Protein AF-A0A2J6IZ60-F1 (afdb_monomer)

Foldseek 3Di:
DADADPPQQDPVNVQVCCVPPVDQAGEYHEFEADPPDPPGTDPSLLQRLLDDNDPHAYEHEYKDQDPVSVVVVVVSSVVSVHPHYHYAQDDPVCVVDPDRMHVSCVVPVVSD

Radius of gyration: 14.04 Å; Cα contacts (8 Å, |Δi|>4): 198; chains: 1; bounding box: 39×25×34 Å

Mean predicted aligned error: 4.83 Å

Solvent-accessible surface area (backbone atoms only — not comparable to full-atom values): 6300 Å² total; per-residue (Å²): 100,48,76,63,34,77,97,56,32,43,74,67,50,46,49,54,44,44,77,73,68,58,42,79,28,40,32,36,36,70,38,61,43,37,80,85,48,93,65,35,57,54,72,66,48,42,58,57,33,39,56,83,59,81,91,38,49,54,30,39,26,38,34,51,67,44,66,72,40,47,55,51,43,53,53,52,29,40,75,40,62,35,84,36,79,42,74,47,55,68,46,84,68,26,76,85,46,104,51,61,16,19,34,55,42,69,80,46,63,93,78,113

Structure (mmCIF, N/CA/C/O backbone):
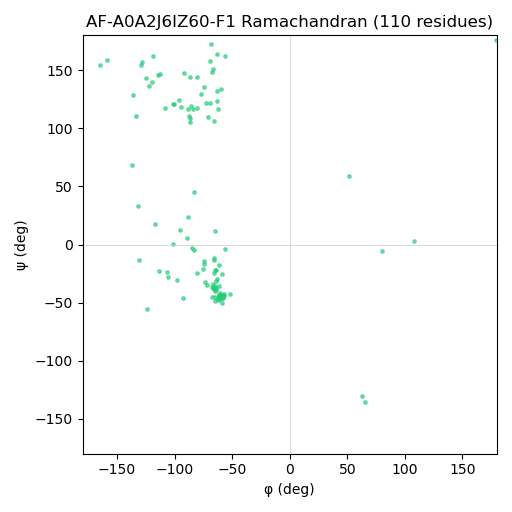data_AF-A0A2J6IZ60-F1
#
_entry.id   AF-A0A2J6IZ60-F1
#
loop_
_atom_site.group_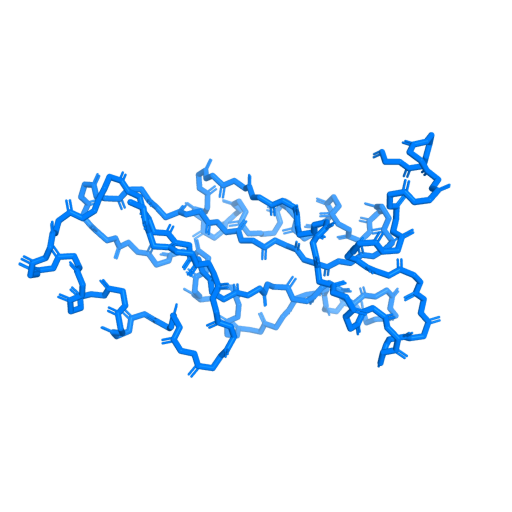PDB
_atom_site.id
_atom_site.type_symbol
_atom_site.label_atom_id
_atom_site.label_alt_id
_atom_site.label_comp_id
_atom_si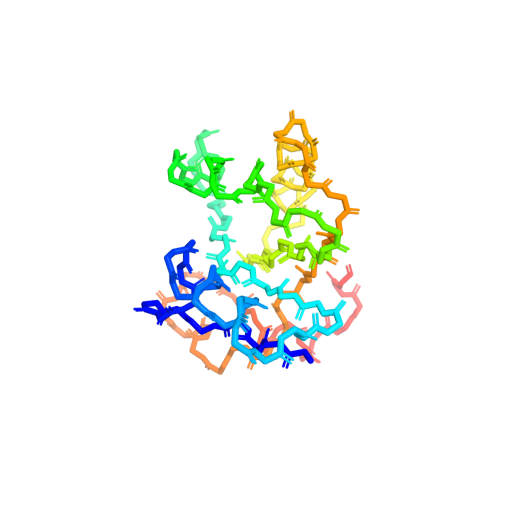te.label_asym_id
_atom_site.label_entity_id
_atom_site.label_seq_id
_atom_site.pdbx_PDB_ins_code
_atom_site.Cartn_x
_atom_site.Cartn_y
_atom_site.Cartn_z
_atom_site.occupancy
_atom_site.B_iso_or_equiv
_atom_site.auth_seq_id
_atom_site.auth_comp_id
_atom_site.auth_asym_id
_atom_site.auth_atom_id
_atom_site.pdbx_PDB_model_num
ATOM 1 N N . MET A 1 1 ? -16.382 -4.109 -1.440 1.00 83.00 1 MET A N 1
ATOM 2 C CA . MET A 1 1 ? -14.981 -3.675 -1.697 1.00 83.00 1 MET A CA 1
ATOM 3 C C . MET A 1 1 ? -14.933 -2.246 -2.248 1.00 83.00 1 MET A C 1
ATOM 5 O O . MET A 1 1 ? -15.692 -1.950 -3.162 1.00 83.00 1 MET A O 1
ATOM 9 N N . LEU A 1 2 ? -14.037 -1.386 -1.740 1.00 88.00 2 LEU A N 1
ATOM 10 C CA . LEU A 1 2 ? -13.713 -0.067 -2.324 1.00 88.00 2 LEU A CA 1
ATOM 11 C C . LEU A 1 2 ? -12.390 -0.128 -3.101 1.00 88.00 2 LEU A C 1
ATOM 13 O O . LEU A 1 2 ? -11.358 -0.434 -2.510 1.00 88.00 2 LEU A O 1
ATOM 17 N N . ALA A 1 3 ? -12.415 0.181 -4.400 1.00 90.62 3 ALA A N 1
ATOM 18 C CA . ALA A 1 3 ? -11.219 0.175 -5.244 1.00 90.62 3 ALA A CA 1
ATOM 19 C C . ALA A 1 3 ? -10.216 1.285 -4.854 1.00 90.62 3 ALA A C 1
ATOM 21 O O . ALA A 1 3 ? -10.646 2.361 -4.442 1.00 90.62 3 ALA A O 1
ATOM 22 N N . PRO A 1 4 ? -8.899 1.074 -5.031 1.00 94.00 4 PRO A N 1
ATOM 23 C CA . PRO A 1 4 ? -7.887 2.100 -4.785 1.00 94.00 4 PRO A CA 1
ATOM 24 C C . PRO A 1 4 ? -7.976 3.216 -5.832 1.00 94.00 4 PRO A C 1
ATOM 26 O O . PRO A 1 4 ? -7.831 2.964 -7.030 1.00 94.00 4 PRO A O 1
ATOM 29 N N . MET A 1 5 ? -8.182 4.459 -5.392 1.00 93.44 5 MET A N 1
ATOM 30 C CA . MET A 1 5 ? -8.262 5.634 -6.266 1.00 93.44 5 MET A CA 1
ATOM 31 C C . MET A 1 5 ? -7.418 6.774 -5.697 1.00 93.44 5 MET A C 1
ATOM 33 O O . MET A 1 5 ? -7.756 7.371 -4.674 1.00 93.44 5 MET A O 1
ATOM 37 N N . GLN A 1 6 ? -6.319 7.084 -6.385 1.00 91.44 6 GLN A N 1
ATOM 38 C CA . GLN A 1 6 ? -5.415 8.167 -6.000 1.00 91.44 6 GLN A CA 1
ATOM 39 C C . GLN A 1 6 ? -6.140 9.517 -5.965 1.00 91.44 6 GLN A C 1
ATOM 41 O O . GLN A 1 6 ? -6.863 9.861 -6.896 1.00 91.44 6 GLN A O 1
ATOM 46 N N . GL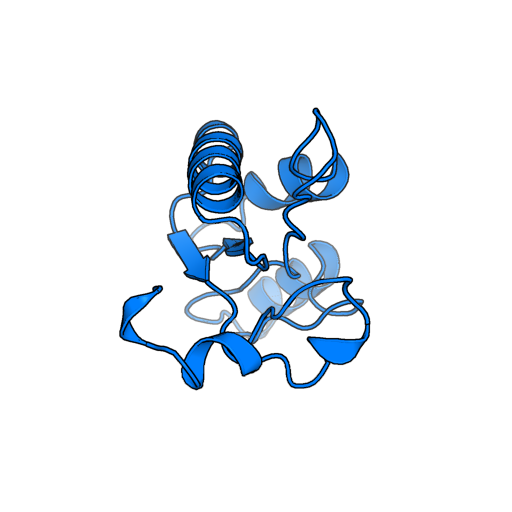Y A 1 7 ? -5.917 10.287 -4.905 1.00 91.62 7 GLY A N 1
ATOM 47 C CA . GLY A 1 7 ? -6.563 11.563 -4.618 1.00 91.62 7 GLY A CA 1
ATOM 48 C C . GLY A 1 7 ? -7.961 11.440 -4.010 1.00 91.62 7 GLY A C 1
ATOM 49 O O . GLY A 1 7 ? -8.525 12.461 -3.630 1.00 91.62 7 GLY A O 1
ATOM 50 N N . LEU A 1 8 ? -8.521 10.227 -3.900 1.00 94.12 8 LEU A N 1
ATOM 51 C CA . LEU A 1 8 ? -9.901 10.015 -3.456 1.00 94.12 8 LEU A CA 1
ATOM 52 C C . LEU A 1 8 ? -10.000 9.086 -2.244 1.00 94.12 8 LEU A C 1
ATOM 54 O O . LEU A 1 8 ? -10.555 9.480 -1.222 1.00 94.12 8 LEU A O 1
ATOM 58 N N . THR A 1 9 ? -9.451 7.868 -2.303 1.00 94.25 9 THR A N 1
ATOM 59 C CA . THR A 1 9 ? -9.616 6.854 -1.239 1.00 94.25 9 THR A CA 1
ATOM 60 C C . THR A 1 9 ? -8.634 7.017 -0.082 1.00 94.25 9 THR A C 1
ATOM 62 O O . THR A 1 9 ? -8.056 6.045 0.414 1.00 94.25 9 THR A O 1
ATOM 65 N N . ASN A 1 10 ? -8.462 8.255 0.375 1.00 94.19 10 ASN A N 1
ATOM 66 C CA . ASN A 1 10 ? -7.711 8.582 1.581 1.00 94.19 10 ASN A CA 1
ATOM 67 C C . ASN A 1 10 ? -8.438 8.080 2.847 1.00 94.19 10 ASN A C 1
ATOM 69 O O . ASN A 1 10 ? -9.579 7.612 2.799 1.00 94.19 10 ASN A O 1
ATOM 73 N N . ARG A 1 11 ? -7.781 8.186 4.007 1.00 95.19 11 ARG A N 1
ATOM 74 C CA . ARG A 1 11 ? -8.312 7.712 5.296 1.00 95.19 11 ARG A CA 1
ATOM 75 C C . ARG A 1 11 ? -9.714 8.229 5.621 1.00 95.19 11 ARG A C 1
ATOM 77 O O . ARG A 1 11 ? -10.536 7.455 6.103 1.00 95.19 11 ARG A O 1
ATOM 84 N N . ALA A 1 12 ? -9.980 9.510 5.368 1.00 94.75 12 ALA A N 1
ATOM 85 C CA . ALA A 1 12 ? -11.264 10.128 5.683 1.00 94.75 12 ALA A CA 1
ATOM 86 C C . ALA A 1 12 ? -12.386 9.557 4.805 1.00 94.75 12 ALA A C 1
ATOM 88 O O . ALA A 1 12 ? -13.425 9.157 5.324 1.00 94.75 12 ALA A O 1
ATOM 89 N N . MET A 1 13 ? -12.143 9.430 3.497 1.00 95.56 13 MET A N 1
ATOM 90 C CA . MET A 1 13 ? -13.096 8.820 2.568 1.00 95.56 13 MET A CA 1
ATOM 91 C C . MET A 1 13 ? -13.372 7.354 2.922 1.00 95.56 13 MET A C 1
ATOM 93 O O . MET A 1 13 ? -14.530 6.938 2.949 1.00 95.56 13 MET A O 1
ATOM 97 N N . ARG A 1 14 ? -12.328 6.575 3.253 1.00 96.31 14 ARG A N 1
ATOM 98 C CA . ARG A 1 14 ? -12.498 5.181 3.706 1.00 96.31 14 ARG A CA 1
ATOM 99 C C . ARG A 1 14 ? -13.376 5.110 4.948 1.00 96.31 14 ARG A C 1
ATOM 101 O O . ARG A 1 14 ? -14.306 4.314 4.960 1.00 96.31 14 ARG A O 1
ATOM 108 N N . LYS A 1 15 ? -13.132 5.975 5.939 1.00 95.62 15 LYS A N 1
ATOM 109 C CA . LYS A 1 15 ? -13.930 6.025 7.168 1.00 95.62 15 LYS A CA 1
ATOM 110 C C . LYS A 1 15 ? -15.410 6.290 6.887 1.00 95.62 15 LYS A C 1
ATOM 112 O O . LYS A 1 15 ? -16.249 5.533 7.359 1.00 95.62 15 LYS A O 1
ATOM 117 N N . VAL A 1 16 ? -15.727 7.316 6.093 1.00 95.56 16 VAL A N 1
ATOM 118 C CA . VAL A 1 16 ? -17.123 7.620 5.726 1.00 95.56 16 VAL A CA 1
ATOM 119 C C . VAL A 1 16 ? -17.778 6.413 5.057 1.00 95.56 16 VAL A C 1
ATOM 121 O O . VAL A 1 16 ? -18.894 6.039 5.408 1.00 95.56 16 VAL A O 1
ATOM 124 N N . LEU A 1 17 ? -17.069 5.763 4.130 1.00 95.06 17 LEU A N 1
ATOM 125 C CA . LEU A 1 17 ? -17.605 4.606 3.423 1.00 95.06 17 LEU A CA 1
ATOM 126 C C . LEU A 1 17 ? -17.807 3.389 4.339 1.00 95.06 17 LEU A C 1
ATOM 128 O O . LEU A 1 17 ? -18.783 2.663 4.174 1.00 95.06 17 LEU A O 1
ATOM 132 N N . ILE A 1 18 ? -16.911 3.171 5.303 1.00 96.00 18 ILE A N 1
ATOM 133 C CA . ILE A 1 18 ? -17.043 2.114 6.313 1.00 96.00 18 ILE A CA 1
ATOM 134 C C . ILE A 1 18 ? -18.275 2.349 7.179 1.00 96.00 18 ILE A C 1
ATOM 136 O O . ILE A 1 18 ? -19.076 1.432 7.347 1.00 96.00 18 ILE A O 1
ATOM 140 N N . ASP A 1 19 ? -18.459 3.578 7.656 1.00 95.69 19 ASP A N 1
ATOM 141 C CA . ASP A 1 19 ? -19.575 3.932 8.530 1.00 95.69 19 ASP A CA 1
ATOM 142 C C . ASP A 1 19 ? -20.932 3.785 7.805 1.00 95.69 19 ASP A C 1
ATOM 144 O O . ASP A 1 19 ? -21.915 3.359 8.412 1.00 95.69 19 ASP A O 1
ATOM 148 N N . TRP A 1 20 ? -20.986 4.098 6.503 1.00 96.12 20 TRP A N 1
ATOM 149 C CA . TRP A 1 20 ? -22.233 4.131 5.724 1.00 96.12 20 TRP A CA 1
ATOM 150 C C . TRP A 1 20 ? -22.564 2.823 5.005 1.00 96.12 20 TRP A C 1
ATOM 152 O O . TRP A 1 20 ? -23.712 2.386 5.012 1.00 96.12 20 TRP A O 1
ATOM 162 N N . VAL A 1 21 ? -21.578 2.226 4.336 1.00 94.81 21 VAL A N 1
ATOM 163 C CA . VAL A 1 21 ? -21.781 1.107 3.400 1.00 94.81 21 VAL A CA 1
ATOM 164 C C . VAL A 1 21 ? -21.296 -0.216 3.986 1.00 94.81 21 VAL A C 1
ATOM 166 O O . VAL A 1 21 ? -21.773 -1.265 3.567 1.00 94.81 21 VAL A O 1
ATOM 169 N N . ARG A 1 22 ? -20.371 -0.182 4.959 1.00 93.94 22 ARG A N 1
ATOM 170 C CA . ARG A 1 22 ? -19.744 -1.369 5.573 1.00 93.94 22 ARG A CA 1
ATOM 171 C C . ARG A 1 22 ? -19.177 -2.349 4.529 1.00 93.94 22 ARG A C 1
ATOM 173 O O . ARG A 1 22 ? -19.611 -3.496 4.459 1.00 93.94 22 ARG A O 1
ATOM 180 N N . PRO A 1 23 ? -18.232 -1.910 3.676 1.00 95.38 23 PRO A N 1
ATOM 181 C CA . PRO A 1 23 ? -17.650 -2.776 2.660 1.00 95.38 23 PRO A CA 1
ATOM 182 C C . PRO A 1 23 ? -16.827 -3.898 3.306 1.00 95.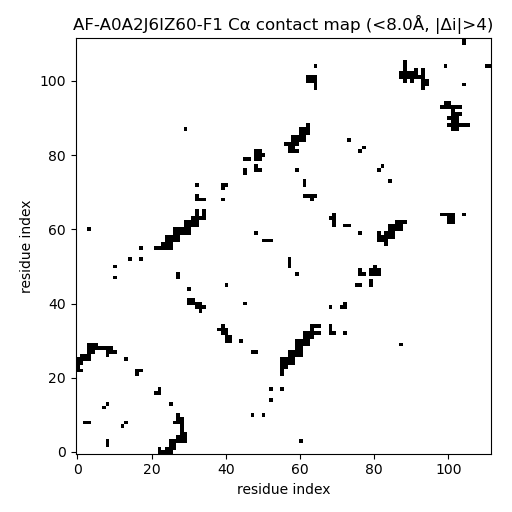38 23 PRO A C 1
ATOM 184 O O . PRO A 1 23 ? -16.176 -3.679 4.321 1.00 95.38 23 PRO A O 1
ATOM 187 N N . ASP A 1 24 ? -16.740 -5.053 2.642 1.00 95.69 24 ASP A N 1
ATOM 188 C CA . ASP A 1 24 ? -15.958 -6.205 3.135 1.00 95.69 24 ASP A CA 1
ATOM 189 C C . ASP A 1 24 ? -14.453 -5.929 3.221 1.00 95.69 24 ASP A C 1
ATOM 191 O O . ASP A 1 24 ? -13.720 -6.634 3.902 1.00 95.69 24 ASP A O 1
ATOM 195 N N . THR A 1 25 ? -13.968 -4.942 2.466 1.00 96.12 25 THR A N 1
ATOM 196 C CA . THR A 1 25 ? -12.569 -4.513 2.459 1.00 96.12 25 THR A CA 1
ATOM 197 C C . THR A 1 25 ? -12.427 -3.148 1.790 1.00 96.12 25 THR A C 1
ATOM 199 O O . THR A 1 25 ? -13.224 -2.766 0.915 1.00 96.12 25 THR A O 1
ATOM 202 N N . VAL A 1 26 ? -11.378 -2.425 2.172 1.00 96.94 26 VAL A N 1
ATOM 203 C CA . VAL A 1 26 ? -10.985 -1.138 1.598 1.00 96.94 26 VAL A CA 1
ATOM 204 C C . VAL A 1 26 ? -9.508 -1.150 1.218 1.00 96.94 26 VAL A C 1
ATOM 206 O O . VAL A 1 26 ? -8.707 -1.879 1.794 1.00 96.94 26 VAL A O 1
ATOM 209 N N . PHE A 1 27 ? -9.134 -0.312 0.256 1.00 97.25 27 PHE A N 1
ATOM 210 C CA . PHE A 1 27 ? -7.756 -0.194 -0.212 1.00 97.25 27 PHE A CA 1
ATOM 211 C C . PHE A 1 27 ? -7.185 1.179 0.124 1.00 97.25 27 PHE A C 1
ATOM 213 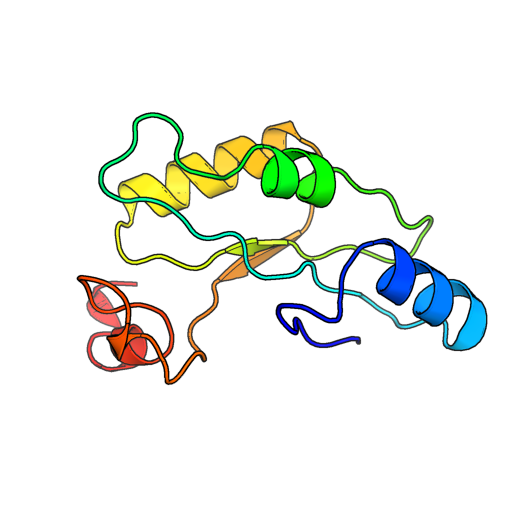O O . PHE A 1 27 ? -7.901 2.180 0.073 1.00 97.25 27 PHE A O 1
ATOM 220 N N . THR A 1 28 ? -5.887 1.247 0.416 1.00 96.69 28 THR A N 1
ATOM 221 C CA . THR A 1 28 ? -5.171 2.526 0.409 1.00 96.69 28 THR A CA 1
ATOM 222 C C . THR A 1 28 ? -5.161 3.127 -0.997 1.00 96.69 28 THR A C 1
ATOM 224 O O . THR A 1 28 ? -5.346 2.442 -2.001 1.00 96.69 28 THR A O 1
ATOM 227 N N . GLU A 1 29 ? -4.847 4.415 -1.085 1.00 95.06 29 GLU A N 1
ATOM 228 C CA . GLU A 1 29 ? -4.202 4.947 -2.289 1.00 95.06 29 GLU A CA 1
ATOM 229 C C . GLU A 1 29 ? -2.901 4.177 -2.597 1.00 95.06 29 GLU A C 1
ATOM 231 O O . GLU A 1 29 ? -2.374 3.464 -1.733 1.00 95.06 29 GLU A O 1
ATOM 236 N N . PHE A 1 30 ? -2.370 4.273 -3.820 1.00 92.62 30 PHE A N 1
ATOM 237 C CA . PHE A 1 30 ? -1.183 3.485 -4.149 1.00 92.62 30 PHE A CA 1
ATOM 238 C C . PHE A 1 30 ? 0.076 4.066 -3.491 1.00 92.62 30 PHE A C 1
ATOM 240 O O . PHE A 1 30 ? 0.362 5.260 -3.548 1.00 92.62 30 PHE A O 1
ATOM 247 N N . VAL A 1 31 ? 0.881 3.182 -2.915 1.00 93.88 31 VAL A N 1
ATOM 248 C CA . VAL A 1 31 ? 2.192 3.480 -2.352 1.00 93.88 31 VAL A CA 1
ATOM 249 C C . VAL A 1 31 ? 3.223 3.372 -3.463 1.00 93.88 31 VAL A C 1
ATOM 251 O O . VAL A 1 31 ? 3.516 2.283 -3.971 1.00 93.88 31 VAL A O 1
ATOM 254 N N . ARG A 1 32 ? 3.782 4.514 -3.865 1.00 91.88 32 ARG A N 1
ATOM 255 C CA . ARG A 1 32 ? 4.777 4.562 -4.938 1.00 91.88 32 ARG A CA 1
ATOM 256 C C . ARG A 1 32 ? 6.151 4.174 -4.407 1.00 91.88 32 ARG A C 1
ATOM 258 O O . ARG A 1 32 ? 6.736 4.883 -3.593 1.00 91.88 32 ARG A O 1
ATOM 265 N N . VAL A 1 33 ? 6.697 3.084 -4.934 1.00 92.12 33 VAL A N 1
ATOM 266 C CA . VAL A 1 33 ? 8.020 2.588 -4.556 1.00 92.12 33 VAL A CA 1
ATOM 267 C C . VAL A 1 33 ? 9.095 3.237 -5.421 1.00 92.12 33 VAL A C 1
ATOM 269 O O . VAL A 1 33 ? 9.146 3.052 -6.637 1.00 92.12 33 VAL A O 1
ATOM 272 N N . SER A 1 34 ? 9.976 4.006 -4.784 1.00 86.94 34 SER A N 1
ATOM 273 C CA . SER A 1 34 ? 11.111 4.646 -5.447 1.00 86.94 34 SER A CA 1
ATOM 274 C C . SER A 1 34 ? 12.248 3.653 -5.713 1.00 86.94 34 SER A C 1
ATOM 276 O O . SER A 1 34 ? 12.729 2.983 -4.793 1.00 86.94 34 SER A O 1
ATOM 278 N N . SER A 1 35 ? 12.742 3.615 -6.953 1.00 80.88 35 SER A N 1
ATOM 279 C CA . SER A 1 35 ? 13.924 2.833 -7.349 1.00 80.88 35 SER A CA 1
ATOM 280 C C . SER A 1 35 ? 15.252 3.526 -7.005 1.00 80.88 35 SER A C 1
ATOM 282 O O . SER A 1 35 ? 16.248 2.848 -6.759 1.00 80.88 35 SER A O 1
ATOM 284 N N . VAL A 1 36 ? 15.262 4.857 -6.875 1.00 79.38 36 VAL A N 1
ATOM 285 C CA . VAL A 1 36 ? 16.487 5.663 -6.690 1.00 79.38 36 VAL A CA 1
ATOM 286 C C . VAL A 1 36 ? 16.688 6.193 -5.268 1.00 79.38 36 VAL A C 1
ATOM 288 O O . VAL A 1 36 ? 17.816 6.403 -4.832 1.00 79.38 36 VAL A O 1
ATOM 291 N N . SER A 1 37 ? 15.609 6.409 -4.513 1.00 80.62 37 SER A N 1
ATOM 292 C CA . SER A 1 37 ? 15.687 7.002 -3.176 1.00 80.62 37 SER A CA 1
ATOM 293 C C . SER A 1 37 ? 16.074 5.975 -2.109 1.00 80.62 37 SER A C 1
ATOM 295 O O . SER A 1 37 ? 15.606 4.834 -2.121 1.00 80.62 37 SER A O 1
ATOM 297 N N . ARG A 1 38 ? 16.857 6.409 -1.107 1.00 76.69 38 ARG A N 1
ATOM 298 C CA . ARG A 1 38 ? 17.073 5.637 0.134 1.00 76.69 38 ARG A CA 1
ATOM 299 C C . ARG A 1 38 ? 15.769 5.422 0.907 1.00 76.69 38 ARG A C 1
ATOM 301 O O . ARG A 1 38 ? 15.577 4.359 1.486 1.00 76.69 38 ARG A O 1
ATOM 308 N N . LYS A 1 39 ? 14.868 6.410 0.891 1.00 83.44 39 LYS A N 1
ATOM 309 C CA . LYS A 1 39 ? 13.500 6.291 1.419 1.00 83.44 39 LYS A CA 1
ATOM 310 C C . LYS A 1 39 ? 12.610 5.735 0.311 1.00 83.44 39 LYS A C 1
ATOM 312 O O . LYS A 1 39 ? 12.323 6.457 -0.644 1.00 83.44 39 LYS A O 1
ATOM 317 N N . ARG A 1 40 ? 12.233 4.458 0.411 1.00 87.00 40 ARG A N 1
ATOM 318 C CA . ARG A 1 40 ? 11.528 3.745 -0.666 1.00 87.00 40 ARG A CA 1
ATOM 319 C C . ARG A 1 40 ? 10.075 4.173 -0.812 1.00 87.00 40 ARG A C 1
ATOM 321 O O . ARG A 1 40 ? 9.598 4.208 -1.941 1.00 87.00 40 ARG A O 1
ATOM 328 N N . ILE A 1 41 ? 9.427 4.541 0.289 1.00 92.88 41 ILE A N 1
ATOM 329 C CA . ILE A 1 41 ? 8.033 4.996 0.333 1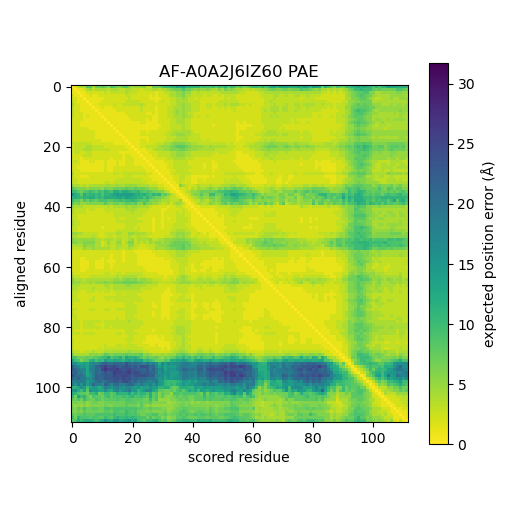.00 92.88 41 ILE A CA 1
ATOM 330 C C . ILE A 1 41 ? 7.916 6.332 1.077 1.00 92.88 41 ILE A C 1
ATOM 332 O O . ILE A 1 41 ? 8.787 6.698 1.883 1.00 92.88 41 ILE A O 1
ATOM 336 N N . ALA A 1 42 ? 6.854 7.091 0.801 1.00 93.31 42 ALA A N 1
ATOM 337 C CA . ALA A 1 42 ? 6.637 8.374 1.456 1.00 93.31 42 ALA A CA 1
ATOM 338 C C . ALA A 1 42 ? 6.296 8.195 2.947 1.00 93.31 42 ALA A C 1
ATOM 340 O O . ALA A 1 42 ? 5.845 7.144 3.401 1.00 93.31 42 ALA A O 1
ATOM 341 N N . ARG A 1 43 ? 6.513 9.245 3.750 1.00 93.88 43 ARG A N 1
ATOM 342 C CA . ARG A 1 43 ? 6.115 9.229 5.170 1.00 93.88 43 ARG A CA 1
ATOM 343 C C . ARG A 1 43 ? 4.594 9.116 5.323 1.00 93.88 43 ARG A C 1
ATOM 345 O O . ARG A 1 43 ? 4.147 8.413 6.220 1.00 93.88 43 ARG A O 1
ATOM 352 N N . SER A 1 44 ? 3.830 9.789 4.464 1.00 94.00 44 SER A N 1
ATOM 353 C CA . SER A 1 44 ? 2.367 9.682 4.415 1.00 94.00 44 SER A CA 1
ATOM 354 C C . SER A 1 44 ? 1.926 8.241 4.179 1.00 94.00 44 SER A C 1
ATOM 356 O O . SER A 1 44 ? 1.093 7.737 4.918 1.00 94.00 44 SER A O 1
ATOM 358 N N . ASP A 1 45 ? 2.559 7.554 3.228 1.00 95.31 45 ASP A N 1
ATOM 359 C CA . ASP A 1 45 ? 2.225 6.173 2.871 1.00 95.31 45 ASP A CA 1
ATOM 360 C C . ASP A 1 45 ? 2.487 5.208 4.029 1.00 95.31 45 ASP A C 1
ATOM 362 O O . ASP A 1 45 ? 1.696 4.303 4.271 1.00 95.31 45 AS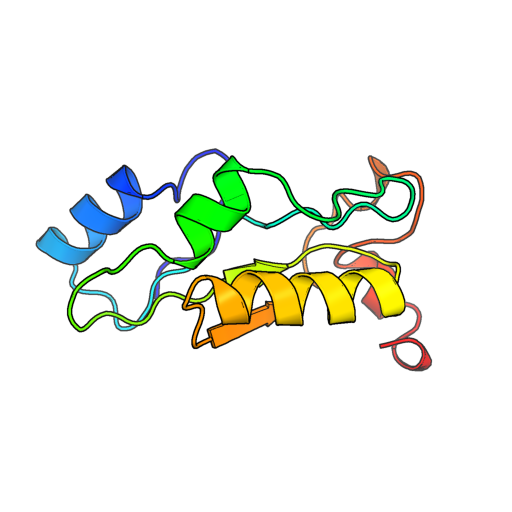P A O 1
ATOM 366 N N . ARG A 1 46 ? 3.562 5.431 4.800 1.00 94.50 46 ARG A N 1
ATOM 367 C CA . ARG A 1 46 ? 3.813 4.681 6.042 1.00 94.50 46 ARG A CA 1
ATOM 368 C C . ARG A 1 46 ? 2.701 4.867 7.066 1.00 94.50 46 ARG A C 1
ATOM 370 O O . ARG A 1 46 ? 2.256 3.895 7.662 1.00 94.50 46 ARG A O 1
ATOM 377 N N . ILE A 1 47 ? 2.270 6.110 7.265 1.00 94.62 47 ILE A N 1
ATOM 378 C CA . ILE A 1 47 ? 1.201 6.446 8.211 1.00 94.62 47 ILE A CA 1
ATOM 379 C C . ILE A 1 47 ? -0.133 5.840 7.752 1.00 94.62 47 ILE A C 1
ATOM 381 O O . ILE A 1 47 ? -0.912 5.377 8.582 1.00 94.62 47 ILE A O 1
ATOM 385 N N . GLU A 1 48 ? -0.404 5.829 6.445 1.00 95.50 48 GLU A N 1
ATOM 386 C CA . GLU A 1 48 ? -1.605 5.224 5.862 1.00 95.50 48 GLU A CA 1
ATOM 387 C C . GLU A 1 48 ? -1.593 3.694 5.904 1.00 95.50 48 GLU A C 1
ATOM 389 O O . GLU A 1 48 ? -2.644 3.098 6.119 1.00 95.50 48 GLU A O 1
ATOM 394 N N . ALA A 1 49 ? -0.428 3.062 5.746 1.00 95.00 49 ALA A N 1
ATOM 395 C CA . ALA A 1 49 ? -0.286 1.608 5.784 1.00 95.00 49 ALA A CA 1
ATOM 396 C C . ALA A 1 49 ? -0.651 0.991 7.143 1.00 95.00 49 ALA A C 1
ATOM 398 O O . ALA A 1 49 ? -1.109 -0.147 7.186 1.00 95.00 49 ALA A O 1
ATOM 399 N N . GLY A 1 50 ? -0.454 1.742 8.230 1.00 92.31 50 GLY A N 1
ATOM 400 C CA . GLY A 1 50 ? -0.841 1.355 9.588 1.00 92.31 50 GLY A CA 1
ATOM 401 C C . GLY A 1 50 ? -2.200 1.891 10.035 1.00 92.31 50 GLY A C 1
ATOM 402 O O . GLY A 1 50 ? -2.482 1.908 11.228 1.00 92.31 50 GLY A O 1
ATOM 403 N N . ALA A 1 51 ? -3.020 2.423 9.124 1.00 93.44 51 ALA A N 1
ATOM 404 C CA . ALA A 1 51 ? -4.323 2.957 9.496 1.00 93.44 51 ALA A CA 1
ATOM 405 C C . ALA A 1 51 ? -5.303 1.823 9.827 1.00 93.44 51 ALA A C 1
ATOM 407 O O . ALA A 1 51 ? -5.613 0.998 8.971 1.00 93.44 51 ALA A O 1
ATOM 408 N N . GLU A 1 52 ? -5.844 1.838 11.039 1.00 88.81 52 GLU A N 1
ATOM 409 C CA . GLU A 1 52 ? -6.873 0.895 11.475 1.00 88.81 52 GLU A CA 1
ATOM 410 C C . GLU A 1 52 ? -8.276 1.393 11.105 1.00 88.81 52 GLU A C 1
ATOM 412 O O . GLU A 1 52 ? -8.563 2.593 11.140 1.00 88.81 52 GLU A O 1
ATOM 417 N N . HIS A 1 53 ? -9.150 0.453 10.743 1.00 89.56 53 HIS A N 1
ATOM 418 C CA . HIS A 1 53 ? -10.512 0.699 10.253 1.00 89.56 53 HIS A CA 1
ATOM 419 C C . HIS A 1 53 ? -11.537 -0.197 10.970 1.00 89.56 53 HIS A C 1
ATOM 421 O O . HIS A 1 53 ? -12.534 -0.618 10.385 1.00 89.56 53 HIS A O 1
ATOM 427 N N . GLY A 1 54 ? -11.279 -0.497 12.249 1.00 89.31 54 GLY A N 1
ATOM 428 C CA . GLY A 1 54 ? -12.046 -1.481 13.015 1.00 89.31 54 GLY A CA 1
ATOM 429 C C . GLY A 1 54 ? -11.913 -2.870 12.394 1.00 89.31 54 GLY A C 1
ATOM 430 O O . GLY A 1 54 ? -10.808 -3.292 12.060 1.00 89.31 54 GLY A O 1
ATOM 431 N N . ASP A 1 55 ? -13.046 -3.538 12.186 1.00 93.19 55 ASP A N 1
ATOM 432 C CA . ASP A 1 55 ? -13.086 -4.907 11.658 1.00 93.19 55 ASP A CA 1
ATOM 433 C C . ASP A 1 55 ? -12.990 -4.979 10.124 1.00 93.19 55 ASP A C 1
ATOM 435 O O . ASP A 1 55 ? -12.930 -6.073 9.565 1.00 93.19 55 ASP A O 1
ATOM 439 N N . VAL A 1 56 ? -12.983 -3.838 9.420 1.00 95.94 56 VAL A N 1
ATOM 440 C CA . VAL A 1 56 ? -12.878 -3.811 7.953 1.00 95.94 56 VAL A CA 1
ATOM 441 C C . VAL A 1 56 ? -11.403 -3.893 7.533 1.00 95.94 56 VAL A C 1
ATOM 443 O O . VAL A 1 56 ? -10.647 -2.948 7.785 1.00 95.94 56 VAL A O 1
ATOM 446 N N . PRO A 1 57 ? -10.971 -4.958 6.830 1.00 95.81 57 PRO A N 1
ATOM 447 C CA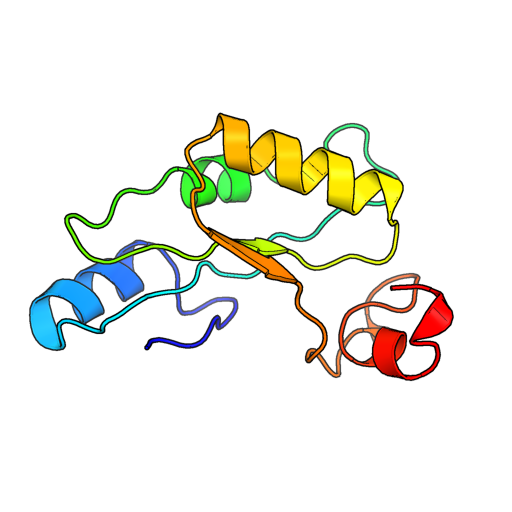 . PRO A 1 57 ? -9.583 -5.116 6.414 1.00 95.81 57 PRO A CA 1
ATOM 448 C C . PRO A 1 57 ? -9.125 -4.019 5.448 1.00 95.81 57 PRO A C 1
ATOM 450 O O . PRO A 1 57 ? -9.779 -3.749 4.430 1.00 95.81 57 PRO A O 1
ATOM 453 N N . LEU A 1 58 ? -7.952 -3.446 5.734 1.00 96.94 58 LEU A N 1
ATOM 454 C CA . LEU A 1 58 ? -7.252 -2.506 4.861 1.00 96.94 58 LEU A CA 1
ATOM 455 C C . LEU A 1 58 ? -6.192 -3.228 4.020 1.00 96.94 58 LEU A C 1
ATOM 457 O O . LEU A 1 58 ? -5.270 -3.852 4.548 1.00 96.94 58 LEU A O 1
ATOM 461 N N . VAL A 1 59 ? -6.287 -3.076 2.701 1.00 97.69 59 VAL A N 1
ATOM 462 C CA . VAL A 1 59 ? -5.304 -3.582 1.740 1.00 97.69 59 VAL A CA 1
ATOM 463 C C . VAL A 1 59 ? -4.386 -2.451 1.295 1.00 97.69 59 VAL A C 1
ATOM 465 O O . VAL A 1 59 ? -4.832 -1.459 0.715 1.00 97.69 59 VAL A O 1
ATOM 468 N N . VAL A 1 60 ? -3.083 -2.606 1.530 1.00 97.62 60 VAL A N 1
ATOM 469 C CA . VAL A 1 60 ? -2.078 -1.646 1.065 1.00 97.62 60 VAL A CA 1
ATOM 470 C C . VAL A 1 60 ? -1.680 -1.985 -0.363 1.00 97.62 60 VAL A C 1
ATOM 472 O O . VAL A 1 60 ? -1.156 -3.068 -0.632 1.00 97.62 60 VAL A O 1
ATOM 475 N N . GLN A 1 61 ? -1.907 -1.056 -1.290 1.00 96.81 61 GLN A N 1
ATOM 476 C CA . GLN A 1 61 ? -1.539 -1.245 -2.690 1.00 96.81 61 GLN A CA 1
ATOM 477 C C . GLN A 1 61 ? -0.159 -0.642 -2.986 1.00 96.81 61 GLN A C 1
ATOM 479 O O . GLN A 1 61 ? 0.015 0.567 -2.897 1.00 96.81 61 GLN A O 1
ATOM 484 N N . LEU A 1 62 ? 0.815 -1.455 -3.399 1.00 95.06 62 LEU A N 1
ATOM 485 C CA . LEU A 1 62 ? 2.133 -1.000 -3.857 1.00 95.06 62 LEU A CA 1
ATOM 486 C C . LEU A 1 62 ? 2.148 -0.795 -5.378 1.00 95.06 62 LEU A C 1
ATOM 488 O O . LEU A 1 62 ? 1.520 -1.549 -6.118 1.00 95.06 62 LEU A O 1
ATOM 492 N N . VAL A 1 63 ? 2.926 0.175 -5.862 1.00 91.62 63 VAL A N 1
ATOM 493 C CA . VAL A 1 63 ? 3.229 0.339 -7.292 1.00 91.62 63 VAL A CA 1
ATOM 494 C C . VAL A 1 63 ? 4.713 0.640 -7.498 1.00 91.62 63 VAL A C 1
ATOM 496 O O . VAL A 1 63 ? 5.279 1.540 -6.877 1.00 91.62 63 VAL A O 1
ATOM 499 N N . GLY A 1 64 ? 5.362 -0.112 -8.383 1.00 88.31 64 GLY A N 1
ATOM 500 C CA . GLY A 1 64 ? 6.793 -0.002 -8.661 1.00 88.31 64 GLY A CA 1
ATOM 501 C C . GLY A 1 64 ? 7.237 -1.015 -9.713 1.00 88.31 64 GLY A C 1
ATOM 502 O O . GLY A 1 64 ? 6.422 -1.802 -10.176 1.00 88.31 64 GLY A O 1
ATOM 503 N N . HIS A 1 65 ? 8.510 -0.959 -10.103 1.00 83.69 65 HIS A N 1
ATOM 504 C CA . HIS A 1 65 ? 9.110 -1.853 -11.111 1.00 83.69 65 HIS A CA 1
ATOM 505 C C . HIS A 1 65 ? 10.436 -2.485 -10.665 1.00 83.69 65 HIS A C 1
ATOM 507 O O . HIS A 1 65 ? 10.923 -3.413 -11.298 1.00 83.69 65 HIS A O 1
ATOM 513 N N . ASP A 1 66 ? 11.040 -1.977 -9.589 1.00 85.88 66 ASP A N 1
ATOM 514 C CA . ASP A 1 66 ? 12.230 -2.562 -8.970 1.00 85.88 66 ASP A CA 1
ATOM 515 C C . ASP A 1 66 ? 11.786 -3.624 -7.957 1.00 85.88 66 ASP A C 1
ATOM 517 O O . ASP A 1 66 ? 11.256 -3.277 -6.899 1.00 85.88 66 ASP A O 1
ATOM 521 N N . ALA A 1 67 ? 12.008 -4.905 -8.266 1.00 88.12 67 ALA A N 1
ATOM 522 C CA . ALA A 1 67 ? 11.633 -6.025 -7.399 1.00 88.12 67 ALA A CA 1
ATOM 523 C C . ALA A 1 67 ? 12.260 -5.912 -5.999 1.00 88.12 67 ALA A C 1
ATOM 525 O O . ALA A 1 67 ? 11.581 -6.095 -4.986 1.00 88.12 67 ALA A O 1
ATOM 526 N N . ALA A 1 68 ? 13.537 -5.526 -5.911 1.00 89.94 68 ALA A N 1
ATOM 527 C CA . ALA A 1 68 ? 14.210 -5.373 -4.624 1.00 89.94 68 ALA A CA 1
ATOM 528 C C . ALA A 1 68 ? 13.608 -4.207 -3.821 1.00 89.94 68 ALA A C 1
ATOM 530 O O . ALA A 1 68 ? 13.467 -4.276 -2.597 1.00 89.94 68 ALA A O 1
ATOM 531 N N . GLY A 1 69 ? 13.235 -3.128 -4.510 1.00 91.50 69 GLY A N 1
ATOM 532 C CA . GLY A 1 69 ? 12.498 -1.996 -3.959 1.00 91.50 69 GLY A CA 1
ATOM 533 C C . GLY A 1 69 ? 11.128 -2.401 -3.432 1.00 91.50 69 GLY A C 1
ATOM 534 O O . GLY A 1 69 ? 10.805 -2.061 -2.295 1.00 91.50 69 GLY A O 1
ATOM 535 N N . LEU A 1 70 ? 10.358 -3.156 -4.218 1.00 92.94 70 LEU A N 1
ATOM 536 C CA . LEU A 1 70 ? 9.029 -3.652 -3.856 1.00 92.94 70 LEU A CA 1
ATOM 537 C C . LEU A 1 70 ? 9.087 -4.565 -2.628 1.00 92.94 70 LEU A C 1
ATOM 539 O O . LEU A 1 70 ? 8.323 -4.356 -1.691 1.00 92.94 70 LEU A O 1
ATOM 543 N N . ILE A 1 71 ? 10.040 -5.501 -2.569 1.00 94.25 71 ILE A N 1
ATOM 544 C CA . ILE A 1 71 ? 10.241 -6.382 -1.404 1.00 94.25 71 ILE A CA 1
ATOM 545 C C . ILE A 1 71 ? 10.557 -5.567 -0.145 1.00 94.25 71 ILE A C 1
ATOM 547 O O . ILE A 1 71 ? 10.018 -5.836 0.930 1.00 94.25 71 ILE A O 1
ATOM 551 N N . ARG A 1 72 ? 11.427 -4.554 -0.253 1.00 94.38 72 ARG A N 1
ATOM 552 C CA . ARG A 1 72 ? 11.743 -3.670 0.879 1.00 94.38 72 ARG A CA 1
ATOM 553 C C . ARG A 1 72 ? 10.528 -2.857 1.315 1.00 94.38 72 ARG A C 1
ATOM 555 O O . ARG A 1 72 ? 10.253 -2.810 2.508 1.00 94.38 72 ARG A O 1
ATOM 562 N N . ALA A 1 73 ? 9.791 -2.277 0.370 1.00 95.69 73 ALA A N 1
ATOM 563 C CA . ALA A 1 73 ? 8.575 -1.523 0.655 1.00 95.69 73 ALA A CA 1
ATOM 564 C C . ALA A 1 73 ? 7.509 -2.401 1.324 1.00 95.69 73 ALA A C 1
ATOM 566 O O . ALA A 1 73 ? 6.944 -1.989 2.330 1.00 95.69 73 ALA A O 1
ATOM 567 N N . ALA A 1 74 ? 7.300 -3.631 0.840 1.00 96.62 74 ALA A N 1
ATOM 568 C CA . ALA A 1 74 ? 6.397 -4.613 1.440 1.00 96.62 74 ALA A CA 1
ATOM 569 C C . ALA A 1 74 ? 6.769 -4.921 2.900 1.00 96.62 74 ALA A C 1
ATOM 571 O O . ALA A 1 74 ? 5.906 -4.951 3.777 1.00 96.62 74 ALA A O 1
ATOM 572 N N . ARG A 1 75 ? 8.066 -5.096 3.188 1.00 96.19 75 ARG A N 1
ATOM 573 C CA . ARG A 1 75 ? 8.558 -5.278 4.564 1.00 96.19 75 ARG A CA 1
ATOM 574 C C . ARG A 1 75 ? 8.337 -4.033 5.423 1.00 96.19 75 ARG A C 1
ATOM 576 O O . ARG A 1 75 ? 7.964 -4.175 6.582 1.00 96.19 75 ARG A O 1
ATOM 583 N N . GLU A 1 76 ? 8.554 -2.845 4.864 1.00 95.88 76 GLU A N 1
ATOM 584 C CA . GLU A 1 76 ? 8.381 -1.566 5.559 1.00 95.88 76 GLU A CA 1
ATOM 585 C C . GLU A 1 76 ? 6.913 -1.324 5.933 1.00 95.88 76 GLU A C 1
ATOM 587 O O . GLU A 1 76 ? 6.627 -1.053 7.095 1.00 95.88 76 GLU A O 1
ATOM 592 N N . VAL A 1 77 ? 5.967 -1.502 5.003 1.00 97.00 77 VAL A N 1
ATOM 593 C CA . VAL A 1 77 ? 4.531 -1.339 5.304 1.00 97.00 77 VAL A CA 1
ATOM 594 C C . VAL A 1 77 ? 4.021 -2.412 6.267 1.00 97.00 77 VAL A C 1
ATOM 596 O O . VAL A 1 77 ? 3.221 -2.102 7.144 1.00 97.00 77 VAL A O 1
ATOM 599 N N . ARG A 1 78 ? 4.547 -3.645 6.196 1.00 96.81 78 ARG A N 1
ATOM 600 C CA . ARG A 1 78 ? 4.249 -4.692 7.187 1.00 96.81 78 ARG A CA 1
ATOM 601 C C . ARG A 1 78 ? 4.679 -4.272 8.592 1.00 96.81 78 ARG A C 1
ATOM 603 O O . ARG A 1 78 ? 3.946 -4.494 9.545 1.00 96.81 78 ARG A O 1
ATOM 610 N N . GLN A 1 79 ? 5.849 -3.642 8.733 1.00 96.50 79 GLN A N 1
ATOM 611 C CA . GLN A 1 79 ? 6.309 -3.103 10.022 1.00 96.50 79 GLN A CA 1
ATOM 612 C C . GLN A 1 79 ? 5.426 -1.960 10.543 1.00 96.50 79 GLN A C 1
ATOM 614 O O . GLN A 1 79 ? 5.437 -1.708 11.742 1.00 96.50 79 GLN A O 1
ATOM 619 N N . GLN A 1 80 ? 4.672 -1.279 9.674 1.00 96.00 80 GLN A N 1
ATOM 620 C CA . GLN A 1 80 ? 3.688 -0.269 10.082 1.00 96.00 80 GLN A CA 1
ATOM 621 C C . GLN A 1 80 ? 2.324 -0.869 10.459 1.00 96.00 80 GLN A C 1
ATOM 623 O O . GLN A 1 80 ? 1.453 -0.120 10.876 1.00 96.00 80 GLN A O 1
ATOM 628 N N . GLY A 1 81 ? 2.128 -2.186 10.324 1.00 95.06 81 GLY A N 1
ATOM 629 C CA . GLY A 1 81 ? 0.870 -2.861 10.665 1.00 95.06 81 GLY A CA 1
ATOM 630 C C . GLY A 1 81 ? 0.049 -3.344 9.468 1.00 95.06 81 GLY A C 1
ATOM 631 O O . GLY A 1 81 ? -1.022 -3.907 9.667 1.00 95.06 81 GLY A O 1
ATOM 632 N N . ALA A 1 82 ? 0.534 -3.188 8.230 1.00 96.75 82 ALA A N 1
ATOM 633 C CA . ALA A 1 82 ? -0.180 -3.696 7.059 1.00 96.75 82 ALA A CA 1
ATOM 634 C C . ALA A 1 82 ? -0.307 -5.231 7.101 1.00 96.75 82 ALA A C 1
ATOM 636 O O . ALA A 1 82 ? 0.701 -5.943 7.140 1.00 96.75 82 ALA A O 1
ATOM 637 N N . GLN A 1 83 ? -1.544 -5.729 7.036 1.00 95.75 83 GLN A N 1
ATOM 638 C CA . GLN A 1 83 ? -1.856 -7.166 7.045 1.00 95.75 83 GLN A CA 1
ATOM 639 C C . GLN A 1 83 ? -2.095 -7.732 5.641 1.00 95.75 83 GLN A C 1
ATOM 641 O O . GLN A 1 83 ? -1.771 -8.888 5.373 1.00 95.75 83 GLN A O 1
ATOM 646 N N . HIS A 1 84 ? -2.609 -6.908 4.726 1.00 96.62 84 HIS A N 1
ATOM 647 C CA . HIS A 1 84 ? -2.892 -7.296 3.349 1.00 96.62 84 HIS A CA 1
ATOM 648 C C . HIS A 1 84 ? -2.131 -6.408 2.369 1.00 96.62 84 HIS A C 1
ATOM 650 O O . HIS A 1 84 ? -2.092 -5.183 2.513 1.00 96.62 84 HIS A O 1
ATOM 656 N N . LEU A 1 85 ? -1.549 -7.036 1.348 1.00 97.00 85 LEU A N 1
ATOM 657 C CA . LEU A 1 85 ? -0.813 -6.362 0.286 1.00 97.00 85 LEU A CA 1
ATOM 658 C C . LEU A 1 85 ? -1.461 -6.641 -1.062 1.00 97.00 85 LEU A C 1
ATOM 660 O O . LEU A 1 85 ? -1.839 -7.769 -1.370 1.00 97.00 85 LEU A O 1
ATOM 664 N N . ASN A 1 86 ? -1.522 -5.609 -1.891 1.00 96.44 86 ASN A N 1
ATOM 665 C CA . ASN A 1 86 ? -1.855 -5.715 -3.298 1.00 96.44 86 ASN A CA 1
ATOM 666 C C . ASN A 1 86 ? -0.740 -5.076 -4.127 1.00 96.44 86 ASN A C 1
ATOM 668 O O . ASN A 1 86 ? -0.158 -4.068 -3.734 1.00 96.44 86 ASN A O 1
ATOM 672 N N . LEU A 1 87 ? -0.443 -5.654 -5.284 1.00 93.50 87 LEU A N 1
ATOM 673 C CA . LEU A 1 87 ? 0.526 -5.104 -6.218 1.00 93.50 87 LEU A CA 1
ATOM 674 C C . LEU A 1 87 ? -0.228 -4.548 -7.427 1.00 93.50 87 LEU A C 1
ATOM 676 O O . LEU A 1 87 ? -0.931 -5.279 -8.124 1.00 93.50 87 LEU A O 1
ATOM 680 N N . ASN A 1 88 ? -0.117 -3.240 -7.658 1.00 91.31 88 ASN A N 1
ATOM 681 C CA . ASN A 1 88 ? -0.788 -2.586 -8.771 1.00 91.31 88 ASN A CA 1
ATOM 682 C C . ASN A 1 88 ? -0.131 -3.003 -10.090 1.00 91.31 88 ASN A C 1
ATOM 684 O O . ASN A 1 88 ? 0.976 -2.569 -10.406 1.00 91.31 88 ASN A O 1
ATOM 688 N N . MET A 1 89 ? -0.870 -3.792 -10.865 1.00 88.25 89 MET A N 1
ATOM 689 C CA . MET A 1 89 ? -0.528 -4.225 -12.222 1.00 88.25 89 MET A CA 1
ATOM 690 C C . MET A 1 89 ? -1.540 -3.713 -13.254 1.00 88.25 89 MET A C 1
ATOM 692 O O . MET A 1 89 ? -1.631 -4.242 -14.353 1.00 88.25 89 MET A O 1
ATOM 696 N N . GLY A 1 90 ? -2.342 -2.704 -12.900 1.00 83.06 90 GLY A N 1
ATOM 697 C CA . GLY A 1 90 ? -3.452 -2.222 -13.729 1.00 83.06 90 GLY A CA 1
ATOM 698 C C . GLY A 1 90 ? -3.264 -0.811 -14.279 1.00 83.06 90 GLY A C 1
ATOM 699 O O . GLY A 1 90 ? -3.879 -0.467 -15.281 1.00 83.06 90 GLY A O 1
ATOM 700 N N . CYS A 1 91 ? -2.422 0.022 -13.652 1.00 74.44 91 CYS A N 1
ATOM 701 C CA . CYS A 1 91 ? -2.308 1.429 -14.032 1.00 74.44 91 CYS A CA 1
ATOM 702 C C . CYS A 1 91 ? -1.802 1.582 -15.486 1.00 74.44 91 CYS A C 1
ATOM 704 O O . CYS A 1 91 ? -0.659 1.204 -15.768 1.00 74.44 91 CYS A O 1
ATOM 706 N N . PRO A 1 92 ? -2.599 2.167 -16.408 1.00 65.44 92 PRO A N 1
ATOM 707 C CA . PRO A 1 92 ? -2.194 2.375 -17.802 1.00 65.44 92 PRO A CA 1
ATOM 708 C C . PRO A 1 92 ? -1.188 3.531 -17.948 1.00 65.44 92 PRO A C 1
ATOM 710 O O . PRO A 1 92 ? -0.520 3.665 -18.976 1.00 65.44 92 PRO A O 1
ATOM 713 N N . TYR A 1 93 ? -1.052 4.356 -16.901 1.00 54.91 93 TYR A N 1
ATOM 714 C CA . TYR A 1 93 ? -0.160 5.515 -16.810 1.00 54.91 93 TYR A CA 1
ATOM 715 C C . TYR A 1 93 ? 1.246 5.185 -16.285 1.00 54.91 93 TYR A C 1
ATOM 717 O O . TYR A 1 93 ? 1.974 6.082 -15.858 1.00 54.91 93 TYR A O 1
ATOM 725 N N . GLY A 1 94 ? 1.702 3.934 -16.419 1.00 51.16 94 GLY A N 1
ATOM 726 C CA . GLY A 1 94 ? 3.116 3.572 -16.231 1.00 51.16 94 GLY A CA 1
ATOM 727 C C . GLY A 1 94 ? 4.101 4.347 -17.133 1.00 51.16 94 GLY A C 1
ATOM 728 O O . GLY A 1 94 ? 5.308 4.196 -16.990 1.00 51.16 94 GLY A O 1
ATOM 729 N N . ARG A 1 95 ? 3.592 5.199 -18.041 1.00 44.47 95 ARG A N 1
ATOM 730 C CA . ARG A 1 95 ? 4.339 6.110 -18.923 1.00 44.47 95 ARG A CA 1
ATOM 731 C C . ARG A 1 95 ? 4.907 7.365 -18.250 1.00 44.47 95 ARG A C 1
ATOM 733 O O . ARG A 1 95 ? 5.834 7.940 -18.803 1.00 44.47 95 ARG A O 1
ATOM 740 N N . MET A 1 96 ? 4.393 7.800 -17.094 1.00 47.50 96 MET A N 1
ATOM 741 C CA . MET A 1 96 ? 4.938 8.980 -16.386 1.00 47.50 96 MET A CA 1
ATOM 742 C C . MET A 1 96 ? 6.064 8.639 -15.395 1.00 47.50 96 MET A C 1
ATOM 744 O O . MET A 1 96 ? 6.546 9.506 -14.671 1.00 47.50 96 MET A O 1
ATOM 748 N N . THR A 1 97 ? 6.501 7.379 -15.353 1.00 50.84 97 THR A N 1
ATOM 749 C CA . THR A 1 97 ? 7.656 6.935 -14.566 1.00 50.84 97 THR A CA 1
ATOM 750 C C . THR A 1 97 ? 8.785 6.510 -15.495 1.00 50.84 97 THR A C 1
ATOM 752 O O . THR A 1 97 ? 8.533 5.942 -16.550 1.00 50.84 97 THR A O 1
ATOM 755 N N . THR A 1 98 ? 10.036 6.720 -15.088 1.00 54.19 98 THR A N 1
ATOM 756 C CA . THR A 1 98 ? 11.261 6.380 -15.841 1.00 54.19 98 THR A CA 1
ATOM 757 C C . THR A 1 98 ? 11.486 4.869 -16.069 1.00 54.19 98 THR A C 1
ATOM 759 O O . THR A 1 98 ? 12.561 4.464 -16.496 1.00 54.19 98 THR A O 1
ATOM 762 N N . GLY A 1 99 ? 10.483 4.025 -15.800 1.00 59.38 99 GLY A N 1
ATOM 763 C CA . GLY A 1 99 ? 10.503 2.570 -15.959 1.00 59.38 99 GLY A CA 1
ATOM 764 C C . GLY A 1 99 ? 9.086 1.993 -16.068 1.00 59.38 99 GLY A C 1
ATOM 765 O O . GLY A 1 99 ? 8.118 2.634 -15.650 1.00 59.38 99 GLY A O 1
ATOM 766 N N . GLN A 1 100 ? 8.962 0.787 -16.637 1.00 61.19 100 GLN A N 1
ATOM 767 C CA . GLN A 1 100 ? 7.680 0.097 -16.841 1.00 61.19 100 GLN A CA 1
ATOM 768 C C . GLN A 1 100 ? 7.039 -0.272 -15.498 1.00 61.19 100 GLN A C 1
ATOM 770 O O . GLN A 1 100 ? 7.490 -1.201 -14.843 1.00 61.19 100 GLN A O 1
ATOM 775 N N . THR A 1 101 ? 5.987 0.435 -15.089 1.00 66.50 101 THR A N 1
ATOM 776 C CA . THR A 1 101 ? 5.217 0.149 -13.865 1.00 66.50 101 THR A CA 1
ATOM 777 C C . THR A 1 101 ? 3.760 -0.170 -14.201 1.00 66.50 101 THR A C 1
ATOM 779 O O . THR A 1 101 ? 3.278 0.162 -15.288 1.00 66.50 101 THR A O 1
ATOM 782 N N . GLY A 1 102 ? 3.037 -0.797 -13.270 1.00 70.25 102 GLY A N 1
ATOM 783 C CA . GLY A 1 102 ? 1.612 -1.076 -13.450 1.00 70.25 102 GLY A CA 1
ATOM 784 C C . GLY A 1 102 ? 1.360 -2.063 -14.589 1.00 70.25 102 GLY A C 1
ATOM 785 O O . GLY A 1 102 ? 2.079 -3.048 -14.735 1.00 70.25 102 GLY A O 1
ATOM 786 N N . GLY A 1 103 ? 0.369 -1.773 -15.437 1.00 68.00 103 GLY A N 1
ATOM 787 C CA . GLY A 1 103 ? -0.034 -2.666 -16.532 1.00 68.00 103 GLY A CA 1
ATOM 788 C C . GLY A 1 103 ? 1.049 -2.943 -17.572 1.00 68.00 103 GLY A C 1
ATOM 789 O O . GLY A 1 103 ? 0.965 -3.934 -18.290 1.00 68.00 103 GLY A O 1
ATOM 790 N N . ALA A 1 104 ? 2.102 -2.123 -17.636 1.00 74.69 104 ALA A N 1
ATOM 791 C CA . ALA A 1 104 ? 3.233 -2.388 -18.520 1.00 74.69 104 ALA A CA 1
ATOM 792 C C . ALA A 1 104 ? 3.987 -3.676 -18.140 1.00 74.69 104 ALA A C 1
ATOM 794 O O . ALA A 1 104 ? 4.471 -4.367 -19.033 1.00 74.69 104 ALA A O 1
ATOM 795 N N . MET A 1 105 ? 4.029 -4.035 -16.851 1.00 76.88 105 MET A N 1
ATOM 796 C CA . MET A 1 105 ? 4.716 -5.247 -16.385 1.00 76.88 105 MET A CA 1
ATOM 797 C C . MET A 1 105 ? 4.054 -6.533 -16.896 1.00 76.88 105 MET A C 1
ATOM 799 O O . MET A 1 105 ? 4.734 -7.536 -17.077 1.00 76.88 105 MET A O 1
ATOM 803 N N . LEU A 1 106 ? 2.760 -6.489 -17.233 1.00 82.19 106 LEU A N 1
ATOM 804 C CA . LEU A 1 106 ? 2.038 -7.633 -17.800 1.00 82.19 106 LEU A CA 1
ATOM 805 C C . LEU A 1 106 ? 2.538 -8.040 -19.196 1.00 82.19 106 LEU A C 1
ATOM 807 O O . LEU A 1 106 ? 2.211 -9.125 -19.663 1.00 82.19 106 LEU A O 1
ATOM 811 N N . LYS A 1 107 ? 3.340 -7.202 -19.866 1.00 81.25 107 LYS A N 1
ATOM 812 C CA . LYS A 1 107 ? 3.997 -7.559 -21.135 1.00 81.25 107 LYS A CA 1
ATOM 813 C C . LYS A 1 107 ? 5.176 -8.521 -20.954 1.00 81.25 107 LYS A C 1
ATOM 815 O O . LYS A 1 107 ? 5.615 -9.108 -21.937 1.00 81.25 107 LYS A O 1
ATOM 820 N N . SER A 1 108 ? 5.683 -8.657 -19.730 1.00 84.12 108 SER A N 1
ATOM 821 C CA . SER A 1 108 ? 6.783 -9.556 -19.368 1.00 84.12 108 SER A CA 1
ATOM 822 C C . SER A 1 108 ? 6.470 -10.285 -18.051 1.00 84.12 108 SER A C 1
ATOM 824 O O . SER A 1 108 ? 7.101 -9.989 -17.031 1.00 84.12 108 SER A O 1
ATOM 826 N N . PRO A 1 109 ? 5.475 -11.198 -18.030 1.00 84.31 109 PRO A N 1
ATOM 827 C CA . PRO A 1 109 ? 5.045 -11.885 -16.809 1.00 84.31 109 PRO A CA 1
ATOM 828 C C . PRO A 1 109 ? 6.154 -12.680 -16.114 1.00 84.31 109 PRO A C 1
ATOM 830 O O . PRO A 1 109 ? 6.101 -12.868 -14.908 1.00 84.31 109 PRO A O 1
ATOM 833 N N . GLU A 1 110 ? 7.179 -13.113 -16.849 1.00 85.06 110 GLU A N 1
ATOM 834 C CA . GLU A 1 110 ? 8.346 -13.828 -16.326 1.00 85.06 110 GLU A CA 1
ATOM 835 C C . GLU A 1 110 ? 9.229 -12.989 -15.387 1.00 85.06 110 GLU A C 1
ATOM 837 O O . GLU A 1 110 ? 10.130 -13.522 -14.744 1.00 85.06 110 GLU A O 1
ATOM 842 N N . LYS A 1 111 ? 9.000 -11.671 -15.333 1.00 76.62 111 LYS A N 1
ATOM 843 C CA . LYS A 1 111 ? 9.722 -10.724 -14.468 1.00 76.62 111 LYS A CA 1
ATOM 844 C C . LYS A 1 111 ? 8.938 -10.332 -13.213 1.00 76.62 111 LYS A C 1
ATOM 846 O O . LYS A 1 111 ? 9.423 -9.484 -12.459 1.00 76.62 111 LYS A O 1
ATOM 851 N N . LEU A 1 112 ? 7.730 -10.872 -13.039 1.00 73.31 112 LEU A N 1
ATOM 852 C CA . LEU A 1 112 ? 6.903 -10.714 -11.839 1.00 73.31 112 LEU A CA 1
ATOM 853 C C . LEU A 1 112 ? 7.368 -11.678 -10.746 1.00 73.31 112 LEU A C 1
ATOM 855 O O . LEU A 1 112 ? 7.435 -11.218 -9.584 1.00 73.31 112 LEU A O 1
#

Secondary structure (DSSP, 8-state):
-BPP-TTTSSHHHHHHHHHHH--S-EEEEEEEPPSS-SS-S-HHHHHHHT--BTBSPEEEEEE-S-HHHHHHHHHHHHHTT--EEEE----TTGGGSSS--GGGGGG-GGG-

Sequence (112 aa):
MLAPMQGLTNRAMRKVLIDWVRPDTVFTEFVRVSSVSRKRIARSDRIEAGAEHGDVPLVVQLVGHDAAGLIRAAREVRQQGAQHLNLNMGCPYGRMTTGQTGGAMLKSPEKL

Nearest PDB structures (foldseek):
  3b0u-assembly2_Y  TM=8.449E-01  e=8.931E-05  Thermus thermophilus HB8
  3b0p-assembly1_A  TM=8.513E-01  e=1.888E-04  Thermus thermophilus HB8
  4bfa-assembly1_A  TM=8.151E-01  e=4.031E-03  Escherichia coli K-12
  5vxn-assembly2_C  TM=3.624E-01  e=4.406E-01  Escherichia coli K-12
  2pcq-assembly1_A  TM=3.995E-01  e=1.142E+00  Thermus thermophilus HB8

pLDDT: mean 87.87, std 12.18, range [44.47, 97.69]